Protein AF-A0A955KZ21-F1 (afdb_monomer)

Radius of gyration: 20.93 Å; Cα contacts (8 Å, |Δi|>4): 51; chains: 1; bounding box: 59×18×51 Å

pLDDT: mean 78.6, std 9.8, range [55.91, 92.88]

Structure (mmCIF, N/CA/C/O backbone):
data_AF-A0A955KZ21-F1
#
_entry.id   AF-A0A955KZ21-F1
#
loop_
_atom_site.group_PDB
_atom_site.id
_atom_site.type_symbol
_atom_site.label_atom_id
_atom_site.label_alt_id
_atom_site.label_comp_id
_atom_site.label_asym_id
_atom_site.label_entity_id
_atom_site.label_seq_id
_atom_site.pdbx_PDB_ins_code
_atom_site.Cartn_x
_atom_site.Cartn_y
_atom_site.Cartn_z
_atom_site.occupancy
_atom_site.B_iso_or_equiv
_atom_site.auth_seq_id
_atom_site.auth_comp_id
_atom_site.auth_asym_id
_atom_site.auth_atom_id
_atom_site.pdbx_PDB_model_num
ATOM 1 N N . MET A 1 1 ? -6.365 -4.959 3.040 1.00 74.38 1 MET A N 1
ATOM 2 C CA . MET A 1 1 ? -6.765 -5.847 4.158 1.00 74.38 1 MET A CA 1
ATOM 3 C C . MET A 1 1 ? -7.833 -5.124 4.952 1.00 74.38 1 MET A C 1
ATOM 5 O O . MET A 1 1 ? -7.635 -3.952 5.240 1.00 74.38 1 MET A O 1
ATOM 9 N N . VAL A 1 2 ? -8.957 -5.774 5.255 1.00 79.56 2 VAL A N 1
ATOM 10 C CA . VAL A 1 2 ? -10.067 -5.148 5.991 1.00 79.56 2 VAL A CA 1
ATOM 11 C C . VAL A 1 2 ? -10.212 -5.827 7.345 1.00 79.56 2 VAL A C 1
ATOM 13 O O . VAL A 1 2 ? -10.368 -7.042 7.414 1.00 79.56 2 VAL A O 1
ATOM 16 N N . ILE A 1 3 ? -10.165 -5.038 8.414 1.00 78.12 3 ILE A N 1
ATOM 17 C CA . ILE A 1 3 ? -10.396 -5.487 9.787 1.00 78.12 3 ILE A CA 1
ATOM 18 C C . ILE A 1 3 ? -11.798 -5.027 10.172 1.00 78.12 3 ILE A C 1
ATOM 20 O O . ILE A 1 3 ? -12.073 -3.830 10.248 1.00 78.12 3 ILE A O 1
ATOM 24 N N . ASN A 1 4 ? -12.704 -5.983 10.355 1.00 78.38 4 ASN A N 1
ATOM 25 C CA . ASN A 1 4 ? -14.102 -5.723 10.696 1.00 78.38 4 ASN A CA 1
ATOM 26 C C . ASN A 1 4 ? -14.323 -5.802 12.219 1.00 78.38 4 ASN A C 1
ATOM 28 O O . ASN A 1 4 ? -13.518 -6.392 12.938 1.00 78.38 4 ASN A O 1
ATOM 32 N N . LYS A 1 5 ? -15.456 -5.275 12.695 1.00 76.06 5 LYS A N 1
ATOM 33 C CA . LYS A 1 5 ? -15.890 -5.262 14.105 1.00 76.06 5 LYS A CA 1
ATOM 34 C C . LYS A 1 5 ? -14.978 -4.449 15.030 1.00 76.06 5 LYS A C 1
ATOM 36 O O . LYS A 1 5 ? -14.773 -4.802 16.194 1.00 76.06 5 LYS A O 1
ATOM 41 N N . TRP A 1 6 ? -14.405 -3.365 14.508 1.00 76.75 6 TRP A N 1
ATOM 42 C CA . TRP A 1 6 ? -13.511 -2.499 15.281 1.00 76.75 6 TRP A CA 1
ATOM 43 C C . TRP A 1 6 ? -14.224 -1.774 16.440 1.00 76.75 6 TRP A C 1
ATOM 45 O O . TRP A 1 6 ? -13.597 -1.415 17.433 1.00 76.75 6 TRP A O 1
ATOM 55 N N . ASP A 1 7 ? -15.551 -1.643 16.372 1.00 75.19 7 ASP A N 1
ATOM 56 C CA . ASP A 1 7 ? -16.429 -1.159 17.445 1.00 75.19 7 ASP A CA 1
ATOM 57 C C . ASP A 1 7 ? -16.254 -1.952 18.746 1.00 75.19 7 ASP A C 1
ATOM 59 O O . ASP A 1 7 ? -16.119 -1.364 19.818 1.00 75.19 7 ASP A O 1
ATOM 63 N N . LYS A 1 8 ? -16.163 -3.285 18.660 1.00 77.81 8 LYS A N 1
ATOM 64 C CA . LYS A 1 8 ? -16.022 -4.153 19.840 1.00 77.81 8 LYS A CA 1
ATOM 65 C C . LYS A 1 8 ? -14.684 -3.982 20.548 1.00 77.81 8 LYS A C 1
ATOM 67 O O . LYS A 1 8 ? -14.585 -4.220 21.749 1.00 77.81 8 LYS A O 1
ATOM 72 N N . VAL A 1 9 ? -13.652 -3.599 19.801 1.00 75.69 9 VAL A N 1
ATOM 73 C CA . VAL A 1 9 ? -12.317 -3.333 20.344 1.00 75.69 9 VAL A CA 1
ATOM 74 C C . VAL A 1 9 ? -12.315 -1.994 21.079 1.00 75.69 9 VAL A C 1
ATOM 76 O O . VAL A 1 9 ? -11.800 -1.907 22.189 1.00 75.69 9 VAL A O 1
ATOM 79 N N . LEU A 1 10 ? -12.961 -0.980 20.500 1.00 72.62 10 LEU A N 1
ATOM 80 C CA . LEU A 1 10 ? -13.052 0.367 21.069 1.00 72.62 10 LEU A CA 1
ATOM 81 C C . LEU A 1 10 ? -14.012 0.471 22.266 1.00 72.62 10 LEU A C 1
ATOM 83 O O . LEU A 1 10 ? -13.896 1.411 23.045 1.00 72.62 10 LEU A O 1
ATOM 87 N N . ALA A 1 11 ? -14.948 -0.470 22.417 1.00 73.50 11 ALA A N 1
ATOM 88 C CA . ALA A 1 11 ? -15.915 -0.501 23.516 1.00 73.50 11 ALA A CA 1
ATOM 89 C C . ALA A 1 11 ? -15.341 -1.022 24.852 1.00 73.50 11 ALA A C 1
ATOM 91 O O . ALA A 1 11 ? -16.051 -1.034 25.857 1.00 73.50 11 ALA A O 1
ATOM 92 N N . ARG A 1 12 ? -14.079 -1.477 24.894 1.00 73.75 12 ARG A N 1
ATOM 93 C CA . ARG A 1 12 ? -13.462 -1.968 26.136 1.00 73.75 12 ARG A CA 1
ATOM 94 C C . ARG A 1 12 ? -13.161 -0.809 27.105 1.00 73.75 12 ARG A C 1
ATOM 96 O O . ARG A 1 12 ? -12.587 0.195 26.683 1.00 73.75 12 ARG A O 1
ATOM 103 N N . PRO A 1 13 ? -13.480 -0.937 28.407 1.00 65.81 13 PRO A N 1
ATOM 104 C CA . PRO A 1 13 ? -13.139 0.085 29.397 1.00 65.81 13 PRO A CA 1
ATOM 105 C C . PRO A 1 13 ? -11.612 0.273 29.493 1.00 65.81 13 PRO A C 1
ATOM 107 O O . PRO A 1 13 ? -10.856 -0.676 29.286 1.00 65.81 13 PRO A O 1
ATOM 110 N N . ASN A 1 14 ? -11.160 1.502 29.777 1.00 69.69 14 ASN A N 1
ATOM 111 C CA . ASN A 1 14 ? -9.742 1.916 29.830 1.00 69.69 14 ASN A CA 1
ATOM 112 C C . ASN A 1 14 ? -8.945 1.752 28.517 1.00 69.69 14 ASN A C 1
ATOM 114 O O . ASN A 1 14 ? -7.720 1.637 28.537 1.00 69.69 14 ASN A O 1
ATOM 118 N N . THR A 1 15 ? -9.623 1.752 27.367 1.00 70.06 15 THR A N 1
ATOM 119 C CA . THR A 1 15 ? -8.989 1.651 26.044 1.00 70.06 15 THR A CA 1
ATOM 120 C C . THR A 1 15 ? -8.709 3.028 25.459 1.00 70.06 15 THR A C 1
ATOM 122 O O . THR A 1 15 ? -9.619 3.750 25.055 1.00 70.06 15 THR A O 1
ATOM 125 N N . ASP A 1 16 ? -7.426 3.367 25.377 1.00 79.81 16 ASP A N 1
ATOM 126 C CA . ASP A 1 16 ? -6.943 4.549 24.670 1.00 79.81 16 ASP A CA 1
ATOM 127 C C . ASP A 1 16 ? -6.912 4.237 23.161 1.00 79.81 16 ASP A C 1
ATOM 129 O O . ASP A 1 16 ? -6.145 3.379 22.706 1.00 79.81 16 ASP A O 1
ATOM 133 N N . LYS A 1 17 ? -7.822 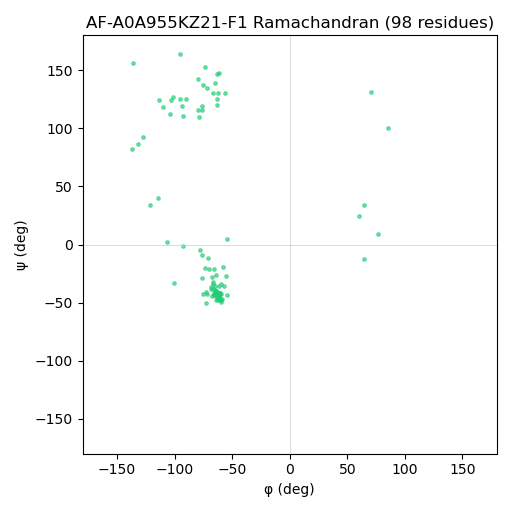4.854 22.395 1.00 74.38 17 LYS A N 1
ATOM 134 C CA . LYS A 1 17 ? -8.160 4.435 21.020 1.00 74.38 17 LYS A CA 1
ATOM 135 C C . LYS A 1 17 ? -6.953 4.470 20.085 1.00 74.38 17 LYS A C 1
ATOM 137 O O . LYS A 1 17 ? -6.746 3.530 19.317 1.00 74.38 17 LYS A O 1
ATOM 142 N N . ASP A 1 18 ? -6.149 5.521 20.197 1.00 75.75 18 ASP A N 1
ATOM 143 C CA . ASP A 1 18 ? -4.997 5.743 19.326 1.00 75.75 18 ASP A CA 1
ATOM 144 C C . ASP A 1 18 ? -3.867 4.757 19.644 1.00 75.75 18 ASP A C 1
ATOM 146 O O . ASP A 1 18 ? -3.313 4.127 18.740 1.00 75.75 18 ASP A O 1
ATOM 150 N N . LYS A 1 19 ? -3.596 4.512 20.935 1.00 83.25 19 LYS A N 1
ATOM 151 C CA . LYS A 1 19 ? -2.579 3.534 21.359 1.00 83.25 19 LYS A CA 1
ATOM 152 C C . LYS A 1 19 ? -2.937 2.115 20.947 1.00 83.25 19 LYS A C 1
ATOM 154 O O . LYS A 1 19 ? -2.067 1.377 20.491 1.00 83.25 19 LYS A O 1
ATOM 159 N N . ILE A 1 20 ? -4.199 1.715 21.104 1.00 83.62 20 ILE A N 1
ATOM 160 C CA . ILE A 1 20 ? -4.628 0.361 20.737 1.00 83.62 20 ILE A CA 1
ATOM 161 C C . ILE A 1 20 ? -4.579 0.157 19.226 1.00 83.62 20 ILE A C 1
ATOM 163 O O . ILE A 1 20 ? -4.169 -0.913 18.779 1.00 83.62 20 ILE A O 1
ATOM 167 N N . MET A 1 21 ? -4.909 1.179 18.434 1.00 81.06 21 MET A N 1
ATOM 168 C CA . MET A 1 21 ? -4.751 1.119 16.983 1.00 81.06 21 MET A CA 1
ATOM 169 C C . MET A 1 21 ? -3.280 0.947 16.584 1.00 81.06 21 MET A C 1
ATOM 171 O O . MET A 1 21 ? -2.965 0.044 15.810 1.00 81.06 21 MET A O 1
ATOM 175 N N . GLU A 1 22 ? -2.369 1.743 17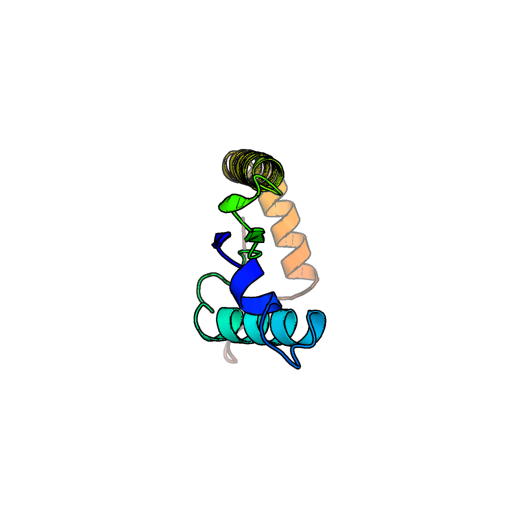.147 1.00 83.81 22 GLU A N 1
ATOM 176 C CA . GLU A 1 22 ? -0.936 1.649 16.845 1.00 83.81 22 GLU A CA 1
ATOM 177 C C . GLU A 1 22 ? -0.340 0.288 17.245 1.00 83.81 22 GLU A C 1
ATOM 179 O O . GLU A 1 22 ? 0.399 -0.329 16.475 1.00 83.81 22 GLU A O 1
ATOM 184 N N . GLN A 1 23 ? -0.698 -0.224 18.425 1.00 86.06 23 GLN A N 1
ATOM 185 C CA . GLN A 1 23 ? -0.266 -1.545 18.885 1.00 86.06 23 GLN A CA 1
ATOM 186 C C . GLN A 1 23 ? -0.750 -2.659 17.954 1.00 86.06 23 GLN A C 1
ATOM 188 O O . GLN A 1 23 ? 0.016 -3.569 17.633 1.00 86.06 23 GLN A O 1
ATOM 193 N N . TYR A 1 24 ? -1.997 -2.575 17.483 1.00 84.69 24 TYR A N 1
ATOM 194 C CA . TYR A 1 24 ? -2.556 -3.562 16.563 1.00 84.69 24 TYR A CA 1
ATOM 195 C C . TYR A 1 24 ? -1.888 -3.505 15.187 1.00 84.69 24 TYR A C 1
ATOM 197 O O . TYR A 1 24 ? -1.612 -4.546 14.596 1.00 84.69 24 TYR A O 1
ATOM 205 N N . LEU A 1 25 ? -1.570 -2.304 14.693 1.00 83.12 25 LEU A N 1
ATOM 206 C CA . LEU A 1 25 ? -0.801 -2.125 13.460 1.00 83.12 25 LEU A CA 1
ATOM 207 C C . LEU A 1 25 ? 0.592 -2.749 13.574 1.00 83.12 25 LEU A C 1
ATOM 209 O O . LEU A 1 25 ? 0.985 -3.508 12.691 1.00 83.12 25 LEU A O 1
ATOM 213 N N . LYS A 1 26 ? 1.308 -2.495 14.675 1.00 85.31 26 LYS A N 1
ATOM 214 C CA . LYS A 1 26 ? 2.628 -3.091 14.937 1.00 85.31 26 LYS A CA 1
ATOM 215 C C . LYS A 1 26 ? 2.561 -4.614 15.035 1.00 85.31 26 LYS A C 1
ATOM 217 O O . LYS A 1 26 ? 3.405 -5.304 14.468 1.00 85.31 26 LYS A O 1
ATOM 222 N N . TYR A 1 27 ? 1.546 -5.141 15.716 1.00 86.62 27 TYR A N 1
ATOM 223 C CA . TYR A 1 27 ? 1.302 -6.579 15.793 1.00 86.62 27 TYR A CA 1
ATOM 224 C C . TYR A 1 27 ? 1.085 -7.183 14.400 1.00 86.62 27 TYR A C 1
ATOM 226 O O . TYR A 1 27 ? 1.761 -8.139 14.033 1.00 86.62 27 TYR A O 1
ATOM 234 N N . LEU A 1 28 ? 0.217 -6.578 13.585 1.00 84.56 28 LEU A N 1
ATOM 235 C CA . LEU A 1 28 ? -0.046 -7.045 12.225 1.00 84.56 28 LEU A CA 1
ATOM 236 C C . LEU A 1 28 ? 1.182 -6.940 11.322 1.00 84.56 28 LEU A C 1
ATOM 238 O O . LEU A 1 28 ? 1.432 -7.861 10.558 1.00 84.56 28 LEU A O 1
ATOM 242 N N . GLN A 1 29 ? 1.971 -5.870 11.419 1.00 82.69 29 GLN A N 1
ATOM 243 C CA . GLN A 1 29 ? 3.220 -5.741 10.661 1.00 82.69 29 GLN A CA 1
ATOM 244 C C . GLN A 1 29 ? 4.226 -6.839 11.018 1.00 82.69 29 GLN A C 1
ATOM 246 O O . GLN A 1 29 ? 4.941 -7.319 10.142 1.00 82.69 29 GLN A O 1
ATOM 251 N N . ARG A 1 30 ? 4.267 -7.255 12.289 1.00 85.44 30 ARG A N 1
ATOM 252 C CA . ARG A 1 30 ? 5.150 -8.330 12.745 1.00 85.44 30 ARG A CA 1
ATOM 253 C C . ARG A 1 30 ? 4.682 -9.699 12.260 1.00 85.44 30 ARG A C 1
ATOM 255 O O . ARG A 1 30 ? 5.478 -10.448 11.708 1.00 85.44 30 ARG A O 1
ATOM 262 N N . GLU A 1 31 ? 3.408 -10.025 12.463 1.00 86.00 31 GLU A N 1
ATOM 263 C CA . GLU A 1 31 ? 2.866 -11.348 12.120 1.00 86.00 31 GLU A CA 1
ATOM 264 C C . GLU A 1 31 ? 2.637 -11.51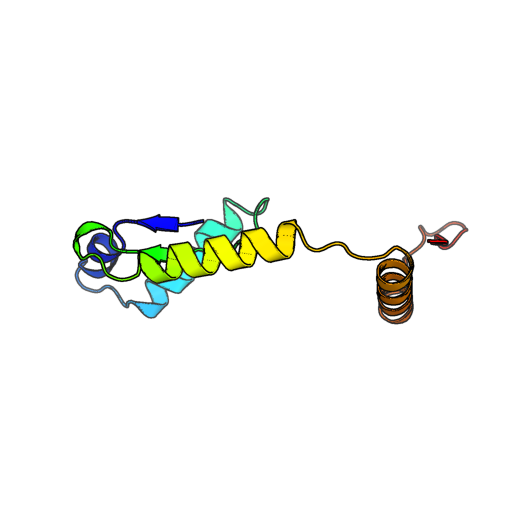6 10.606 1.00 86.00 31 GLU A C 1
ATOM 266 O O . GLU A 1 31 ? 2.728 -12.620 10.075 1.00 86.00 31 GLU A O 1
ATOM 271 N N . LEU A 1 32 ? 2.366 -10.421 9.887 1.00 84.44 32 LEU A N 1
ATOM 272 C CA . LEU A 1 32 ? 2.085 -10.397 8.446 1.00 84.44 32 LEU A CA 1
ATOM 273 C C . LEU A 1 32 ? 3.169 -9.645 7.665 1.00 84.44 32 LEU A C 1
ATOM 275 O O . LEU A 1 32 ? 2.873 -8.922 6.710 1.00 84.44 32 LEU A O 1
ATOM 279 N N . ALA A 1 33 ? 4.436 -9.834 8.038 1.00 79.81 33 ALA A N 1
ATOM 280 C CA . ALA A 1 33 ? 5.576 -9.165 7.403 1.00 79.81 33 ALA A CA 1
ATOM 281 C C . ALA A 1 33 ? 5.641 -9.377 5.874 1.00 79.81 33 ALA A C 1
ATOM 283 O O . ALA A 1 33 ? 6.117 -8.516 5.138 1.00 79.81 33 ALA A O 1
ATOM 284 N N . PHE A 1 34 ? 5.097 -10.490 5.372 1.00 82.94 34 PHE A N 1
ATOM 285 C CA . PHE A 1 34 ? 5.028 -10.811 3.943 1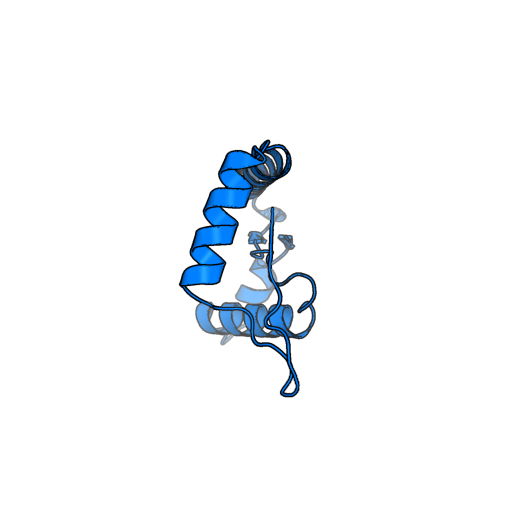.00 82.94 34 PHE A CA 1
ATOM 286 C C . PHE A 1 34 ? 4.036 -9.943 3.141 1.00 82.94 34 PHE A C 1
ATOM 288 O O . PHE A 1 34 ? 4.063 -9.967 1.912 1.00 82.94 34 PHE A O 1
ATOM 295 N N . ILE A 1 35 ? 3.172 -9.162 3.804 1.00 80.06 35 ILE A N 1
ATOM 296 C CA . ILE A 1 35 ? 2.203 -8.255 3.164 1.00 80.06 35 ILE A CA 1
ATOM 297 C C . ILE A 1 35 ? 2.401 -6.797 3.614 1.00 80.06 35 ILE A C 1
ATOM 299 O O . ILE A 1 35 ? 1.446 -6.026 3.716 1.00 80.06 35 ILE A O 1
ATOM 303 N N . ALA A 1 36 ? 3.645 -6.385 3.866 1.00 75.81 36 ALA A N 1
ATOM 304 C CA . ALA A 1 36 ? 3.967 -5.049 4.381 1.00 75.81 36 ALA A CA 1
ATOM 305 C C . ALA A 1 36 ? 3.479 -3.875 3.500 1.00 75.81 36 ALA A C 1
ATOM 307 O O . ALA A 1 36 ? 3.333 -2.759 3.989 1.00 75.81 36 ALA A O 1
ATOM 308 N N . TYR A 1 37 ? 3.186 -4.117 2.219 1.00 76.94 37 TYR A N 1
ATOM 309 C CA . TYR A 1 37 ? 2.652 -3.113 1.291 1.00 76.94 37 TYR A CA 1
ATOM 310 C C . TYR A 1 37 ? 1.156 -2.809 1.493 1.00 76.94 37 TYR A C 1
ATOM 312 O O . TYR A 1 37 ? 0.621 -1.892 0.870 1.00 76.94 37 TYR A O 1
ATOM 320 N N . VAL A 1 38 ? 0.444 -3.580 2.322 1.00 77.31 38 VAL A N 1
ATOM 321 C CA . VAL A 1 38 ? -0.998 -3.407 2.517 1.00 77.31 38 VAL A CA 1
ATOM 322 C C . VAL A 1 38 ? -1.279 -2.502 3.706 1.00 77.31 38 VAL A C 1
ATOM 324 O O . VAL A 1 38 ? -1.001 -2.849 4.849 1.00 77.31 38 VAL A O 1
ATOM 327 N N . SER A 1 39 ? -1.952 -1.382 3.440 1.00 72.88 39 SER A N 1
ATOM 328 C CA . SER A 1 39 ? -2.553 -0.559 4.489 1.00 72.88 39 SER A CA 1
ATOM 329 C C . SER A 1 39 ? -3.850 -1.217 5.001 1.00 72.88 39 SER A C 1
ATOM 331 O O . SER A 1 39 ? -4.762 -1.481 4.203 1.00 72.88 39 SER A O 1
ATOM 333 N N . PRO A 1 40 ? -3.951 -1.571 6.296 1.00 73.62 40 PRO A N 1
ATOM 334 C CA . PRO A 1 40 ? -5.160 -2.155 6.867 1.00 73.62 40 PRO A CA 1
ATOM 335 C C . PRO A 1 40 ? -6.258 -1.109 7.078 1.00 73.62 40 PRO A C 1
ATOM 337 O O . PRO A 1 40 ? -6.020 -0.015 7.584 1.00 73.62 40 PRO A O 1
ATOM 340 N N . VAL A 1 41 ? -7.491 -1.480 6.740 1.00 76.19 41 VAL A N 1
ATOM 341 C CA . VAL A 1 41 ? -8.672 -0.616 6.850 1.00 76.19 41 VAL A CA 1
ATOM 342 C C . VAL A 1 41 ? -9.571 -1.140 7.965 1.00 76.19 41 VAL A C 1
ATOM 344 O O . VAL A 1 41 ? -10.070 -2.262 7.884 1.00 76.19 41 VAL A O 1
ATOM 347 N N . PHE A 1 42 ? -9.790 -0.333 9.004 1.00 73.25 42 PHE A N 1
ATOM 348 C CA . PHE A 1 42 ? -10.658 -0.681 10.134 1.00 73.25 42 PHE A CA 1
ATOM 349 C C . PHE A 1 42 ? -12.106 -0.246 9.882 1.00 73.25 42 PHE A C 1
ATOM 351 O O . PHE A 1 42 ? -12.382 0.931 9.612 1.00 73.25 42 PHE A O 1
ATOM 358 N N . THR A 1 43 ? -13.038 -1.193 9.991 1.00 69.56 43 THR A N 1
ATOM 359 C CA . THR A 1 43 ? -14.442 -1.038 9.585 1.00 69.56 43 THR A CA 1
ATOM 360 C C . THR A 1 43 ? -15.408 -1.615 10.622 1.00 69.56 43 THR A C 1
ATOM 362 O O . THR A 1 43 ? -15.048 -2.477 11.429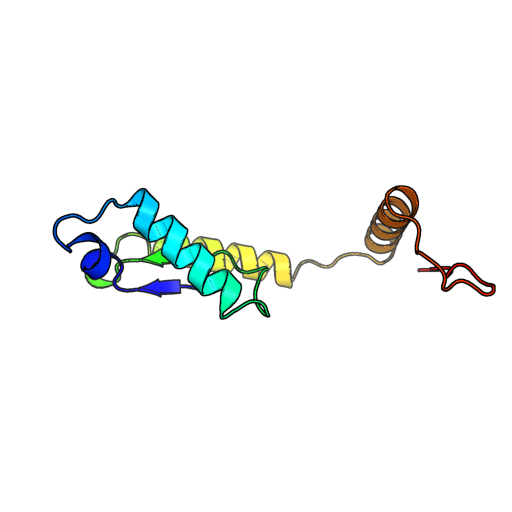 1.00 69.56 43 THR A O 1
ATOM 365 N N . VAL A 1 44 ? -16.645 -1.111 10.609 1.00 68.00 44 VAL A N 1
ATOM 366 C CA . VAL A 1 44 ? -17.758 -1.579 11.446 1.00 68.00 44 VAL A CA 1
ATOM 367 C C . VAL A 1 44 ? -18.930 -1.870 10.515 1.00 68.00 44 VAL A C 1
ATOM 369 O O . VAL A 1 44 ? -19.690 -0.974 10.156 1.00 68.00 44 VAL A O 1
ATOM 372 N N . ALA A 1 45 ? -19.047 -3.122 10.068 1.00 62.66 45 ALA A N 1
ATOM 373 C CA . ALA A 1 45 ? -20.035 -3.504 9.057 1.00 62.66 45 ALA A CA 1
ATOM 374 C C . ALA A 1 45 ? -21.497 -3.333 9.516 1.00 62.66 45 ALA A C 1
ATOM 376 O O . ALA A 1 45 ? -22.372 -3.133 8.681 1.00 62.66 45 ALA A O 1
ATOM 377 N N . THR A 1 46 ? -21.768 -3.388 10.823 1.00 62.44 46 THR A N 1
ATOM 378 C CA . THR A 1 46 ? -23.124 -3.284 11.391 1.00 62.44 46 THR A CA 1
ATOM 379 C C . THR A 1 46 ? -23.735 -1.890 11.277 1.00 62.44 46 THR A C 1
ATOM 381 O O . THR A 1 46 ? -24.952 -1.771 11.321 1.00 62.44 46 THR A O 1
ATOM 384 N N . ASP A 1 47 ? -22.910 -0.854 11.109 1.00 59.22 47 ASP A N 1
ATOM 385 C CA . ASP A 1 47 ? -23.337 0.551 11.130 1.00 59.22 47 ASP A CA 1
ATOM 386 C C . ASP A 1 47 ? -23.344 1.185 9.723 1.00 59.22 47 ASP A C 1
ATOM 388 O O . ASP A 1 47 ? -23.553 2.387 9.583 1.00 59.22 47 ASP A O 1
ATOM 392 N N . GLY A 1 48 ? -23.012 0.416 8.671 1.00 57.06 48 GLY A N 1
ATOM 393 C CA . GLY A 1 48 ? -22.879 0.888 7.279 1.00 57.06 48 GLY A CA 1
ATOM 394 C C . GLY A 1 48 ? -21.743 1.899 7.032 1.00 57.06 48 GLY A C 1
ATOM 395 O O . GLY A 1 48 ? -21.362 2.169 5.891 1.00 57.06 48 GLY A O 1
ATOM 396 N N . LYS A 1 49 ? -21.153 2.450 8.096 1.00 55.91 49 LYS A N 1
ATOM 397 C CA . LYS A 1 49 ? -20.064 3.424 8.046 1.00 55.91 49 LYS A CA 1
ATOM 398 C C . LYS A 1 49 ? -18.798 2.781 7.472 1.00 55.91 49 LYS A C 1
ATOM 400 O O . LYS A 1 49 ? -18.330 1.752 7.956 1.00 55.91 49 LYS A O 1
ATOM 405 N N . ARG A 1 50 ? -18.197 3.460 6.485 1.00 60.81 50 ARG A N 1
ATOM 406 C CA . ARG A 1 50 ? -16.935 3.120 5.785 1.00 60.81 50 ARG A CA 1
ATOM 407 C C . ARG A 1 50 ? -16.995 1.999 4.740 1.00 60.81 50 ARG A C 1
ATOM 409 O O . ARG A 1 50 ? -15.943 1.639 4.228 1.00 60.81 50 ARG A O 1
ATOM 416 N N . ILE A 1 51 ? -18.171 1.494 4.364 1.00 67.50 51 ILE A N 1
ATOM 417 C CA . ILE A 1 51 ? -18.280 0.534 3.247 1.00 67.50 51 ILE A CA 1
ATOM 418 C C . ILE A 1 51 ? -17.889 1.197 1.916 1.00 67.50 51 ILE A C 1
ATOM 420 O O . ILE A 1 51 ? -17.116 0.621 1.156 1.00 67.50 51 ILE A O 1
ATOM 424 N N . ASN A 1 52 ? -18.327 2.437 1.680 1.00 72.44 52 ASN A N 1
ATOM 425 C CA . ASN A 1 52 ? -17.968 3.186 0.468 1.00 72.44 52 ASN A CA 1
ATOM 426 C C . ASN A 1 52 ? -16.449 3.391 0.349 1.00 72.44 52 ASN A C 1
ATOM 428 O O . ASN A 1 52 ? -15.882 3.109 -0.697 1.00 72.44 52 ASN A O 1
ATOM 432 N N . ASN A 1 53 ? -15.765 3.720 1.452 1.00 73.44 53 ASN A N 1
ATOM 433 C CA . ASN A 1 53 ? -14.305 3.867 1.455 1.00 73.44 53 ASN A CA 1
ATOM 434 C C . ASN A 1 53 ? -13.579 2.572 1.049 1.00 73.44 53 ASN A C 1
ATOM 436 O O . ASN A 1 53 ? -12.527 2.637 0.421 1.00 73.44 53 ASN A O 1
ATOM 440 N N . ILE A 1 54 ? -14.119 1.396 1.400 1.00 7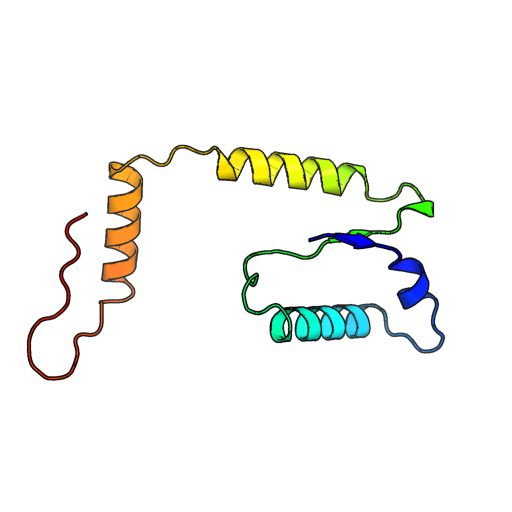7.81 54 ILE A N 1
ATOM 441 C CA . ILE A 1 54 ? -13.547 0.113 0.965 1.00 77.81 54 ILE A CA 1
ATOM 442 C C . ILE A 1 54 ? -13.670 -0.024 -0.552 1.00 77.81 54 ILE A C 1
ATOM 444 O O . ILE A 1 54 ? -12.718 -0.467 -1.190 1.00 77.81 54 ILE A O 1
ATOM 448 N N . LEU A 1 55 ? -14.822 0.343 -1.121 1.00 81.06 55 LEU A N 1
ATOM 449 C CA . LEU A 1 55 ? -15.061 0.275 -2.562 1.00 81.06 55 LEU A CA 1
ATOM 450 C C . LEU A 1 55 ? -14.164 1.258 -3.322 1.00 81.06 55 LEU A C 1
ATOM 452 O O . LEU A 1 55 ? -13.532 0.855 -4.295 1.00 81.06 55 LEU A O 1
ATOM 456 N N . ASP A 1 56 ? -14.017 2.489 -2.833 1.00 82.88 56 ASP A N 1
ATOM 457 C CA . ASP A 1 56 ? -13.122 3.489 -3.427 1.00 82.88 56 ASP A CA 1
ATOM 458 C C . ASP A 1 56 ? -11.660 3.020 -3.399 1.00 82.88 56 ASP A C 1
ATOM 460 O O . ASP A 1 56 ? -10.938 3.102 -4.396 1.00 82.88 56 ASP A O 1
ATOM 464 N N . GLN A 1 57 ? -11.216 2.457 -2.270 1.00 81.38 57 GLN A N 1
ATOM 465 C CA . GLN A 1 57 ? -9.873 1.890 -2.156 1.00 81.38 57 GLN A CA 1
ATOM 466 C C . GLN A 1 57 ? -9.692 0.653 -3.036 1.00 81.38 57 GLN A C 1
ATOM 468 O O . GLN A 1 57 ? -8.634 0.488 -3.639 1.00 81.38 57 GLN A O 1
ATOM 473 N N . ALA A 1 58 ? -10.705 -0.207 -3.144 1.00 83.75 58 ALA A N 1
ATOM 474 C CA . ALA A 1 58 ? -10.666 -1.364 -4.029 1.00 83.75 58 ALA A CA 1
ATOM 475 C C . ALA A 1 58 ? -10.548 -0.936 -5.498 1.00 83.75 58 ALA A C 1
ATOM 477 O O . ALA A 1 58 ? -9.742 -1.512 -6.227 1.00 83.75 58 ALA A O 1
ATOM 478 N N . LEU A 1 59 ? -11.281 0.102 -5.911 1.00 87.19 59 LEU A N 1
ATOM 479 C CA . LEU A 1 59 ? -11.206 0.665 -7.258 1.00 87.19 59 LEU A CA 1
ATOM 480 C C . LEU A 1 59 ? -9.829 1.289 -7.532 1.00 87.19 59 LEU A C 1
ATOM 482 O O . LEU A 1 59 ? -9.239 1.047 -8.581 1.00 87.19 59 LEU A O 1
ATOM 486 N N . SER A 1 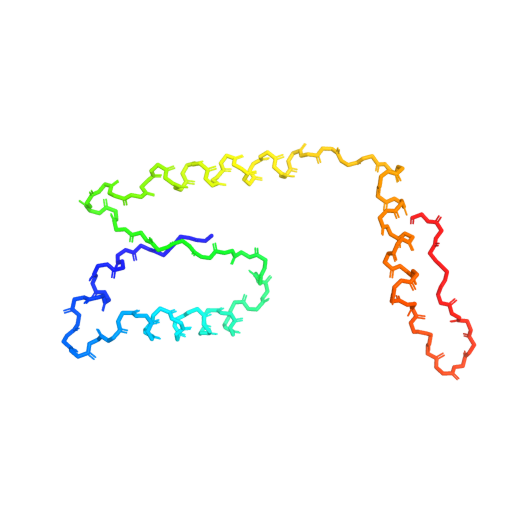60 ? -9.279 2.034 -6.570 1.00 86.62 60 SER A N 1
ATOM 487 C CA . SER A 1 60 ? -7.924 2.595 -6.658 1.00 86.62 60 SER A CA 1
ATOM 488 C C . SER A 1 60 ? -6.861 1.499 -6.818 1.00 86.62 60 SER A C 1
ATOM 490 O O . SER A 1 60 ? -6.046 1.554 -7.739 1.00 86.62 60 SER A O 1
ATOM 492 N N . ILE A 1 61 ? -6.926 0.441 -5.999 1.00 86.31 61 ILE A N 1
ATOM 493 C CA . ILE A 1 61 ? -6.030 -0.722 -6.104 1.00 86.31 61 ILE A CA 1
ATOM 494 C C . ILE A 1 61 ? -6.200 -1.425 -7.454 1.00 86.31 61 ILE A C 1
ATOM 496 O O . ILE A 1 61 ? -5.212 -1.846 -8.053 1.00 86.31 61 ILE A O 1
ATOM 500 N N . TYR A 1 62 ? -7.437 -1.575 -7.933 1.00 88.81 62 TYR A N 1
ATOM 501 C CA . TYR A 1 62 ? -7.718 -2.178 -9.232 1.00 88.81 62 TYR A CA 1
ATOM 502 C C . TYR A 1 62 ? -7.058 -1.383 -10.362 1.00 88.81 62 TYR A C 1
ATOM 504 O O . TYR A 1 62 ? -6.372 -1.975 -11.196 1.00 88.81 62 TYR A O 1
ATOM 512 N N . ASN A 1 63 ? -7.209 -0.058 -10.350 1.00 91.62 63 ASN A N 1
ATOM 513 C CA . ASN A 1 63 ? -6.622 0.828 -11.349 1.00 91.62 63 ASN A CA 1
ATOM 514 C C . ASN A 1 63 ? -5.091 0.781 -11.320 1.00 91.62 63 ASN A C 1
ATOM 516 O O . ASN A 1 63 ? -4.477 0.613 -12.370 1.00 91.62 63 ASN A O 1
ATOM 520 N N . GLU A 1 64 ? -4.468 0.847 -10.139 1.00 88.88 64 GLU A N 1
ATOM 521 C CA . GLU A 1 64 ? -3.006 0.752 -10.029 1.00 88.88 64 GLU A CA 1
ATOM 522 C C . GLU A 1 64 ? -2.473 -0.623 -10.453 1.00 88.88 64 GLU A C 1
ATOM 524 O O . GLU A 1 64 ? -1.439 -0.709 -11.109 1.00 88.88 64 GLU A O 1
ATOM 529 N N . ARG A 1 65 ? -3.199 -1.714 -10.180 1.00 87.62 65 ARG A N 1
ATOM 530 C CA . ARG A 1 65 ? -2.813 -3.055 -10.659 1.00 87.62 65 ARG A CA 1
ATOM 531 C C . ARG A 1 65 ? -2.888 -3.207 -12.176 1.00 87.62 65 ARG A C 1
ATOM 533 O O . ARG A 1 65 ? -2.119 -3.984 -12.733 1.00 87.62 65 ARG A O 1
ATOM 540 N N . HIS A 1 66 ? -3.815 -2.510 -12.830 1.00 92.62 66 HIS A N 1
ATOM 541 C CA . HIS A 1 66 ? -3.986 -2.555 -14.287 1.00 92.62 66 HIS A CA 1
ATOM 542 C C . HIS A 1 66 ? -3.209 -1.459 -15.017 1.00 92.62 66 HIS A C 1
ATOM 544 O O . HIS A 1 66 ? -3.237 -1.394 -16.248 1.00 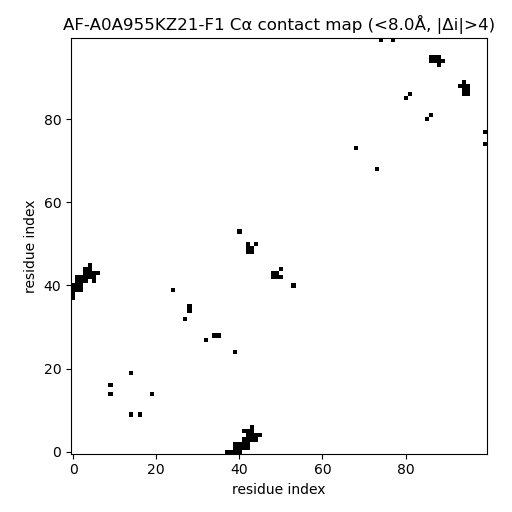92.62 66 HIS A O 1
ATOM 550 N N . LYS A 1 67 ? -2.500 -0.600 -14.284 1.00 92.69 67 LYS A N 1
ATOM 551 C CA . LYS A 1 67 ? -1.673 0.446 -14.864 1.00 92.69 67 LYS A CA 1
ATOM 552 C C . LYS A 1 67 ? -0.550 -0.182 -15.682 1.00 92.69 67 LYS A C 1
ATOM 554 O O . LYS A 1 67 ? 0.290 -0.919 -15.169 1.00 92.69 67 LYS A O 1
ATOM 559 N N . ARG A 1 68 ? -0.520 0.131 -16.977 1.00 92.12 68 ARG A N 1
ATOM 560 C CA . ARG A 1 68 ? 0.588 -0.252 -17.850 1.00 92.12 68 ARG A CA 1
ATOM 561 C C . ARG A 1 68 ? 1.744 0.717 -17.627 1.00 92.12 68 ARG A C 1
ATOM 563 O O . ARG A 1 68 ? 1.617 1.892 -17.949 1.00 92.12 68 ARG A O 1
ATOM 570 N N . VAL A 1 69 ? 2.862 0.209 -17.124 1.00 90.50 69 VAL A N 1
ATOM 571 C CA . VAL A 1 69 ? 4.131 0.945 -17.059 1.00 90.50 69 VAL A CA 1
ATOM 572 C C . VAL A 1 69 ? 4.950 0.572 -18.287 1.00 90.50 69 VAL A C 1
ATOM 574 O O . VAL A 1 69 ? 5.148 -0.613 -18.569 1.00 90.50 69 VAL A O 1
ATOM 577 N N . THR A 1 70 ? 5.376 1.565 -19.066 1.00 92.88 70 THR A N 1
ATOM 578 C CA . THR A 1 70 ? 6.197 1.302 -20.251 1.00 92.88 70 THR A CA 1
ATOM 579 C C . THR A 1 70 ? 7.620 0.924 -19.849 1.00 92.88 70 THR A C 1
ATOM 581 O O . THR A 1 70 ? 8.129 1.356 -18.816 1.00 92.88 70 THR A O 1
ATOM 584 N N . THR A 1 71 ? 8.303 0.145 -20.691 1.00 90.25 71 THR A N 1
ATOM 585 C CA . THR A 1 71 ? 9.708 -0.222 -20.458 1.00 90.25 71 THR A CA 1
ATOM 586 C C . THR A 1 71 ? 10.600 1.017 -20.323 1.00 90.25 71 THR A C 1
ATOM 588 O O . THR A 1 71 ? 11.502 1.029 -19.500 1.00 90.25 71 THR A O 1
ATOM 591 N N . GLY A 1 72 ? 10.318 2.093 -21.068 1.00 91.75 72 GLY A N 1
ATOM 592 C CA . GLY A 1 72 ? 11.062 3.352 -20.953 1.00 91.75 72 GLY A CA 1
ATOM 593 C C . GLY A 1 72 ? 10.902 4.021 -19.586 1.00 91.75 72 GLY A C 1
ATOM 594 O O . GLY A 1 72 ? 11.895 4.390 -18.966 1.00 91.75 72 GLY A O 1
ATOM 595 N N . GLU A 1 73 ? 9.669 4.134 -19.085 1.00 91.62 73 GLU A N 1
ATOM 596 C CA . GLU A 1 73 ? 9.401 4.692 -17.751 1.00 91.62 73 GLU A CA 1
ATOM 597 C C . GLU A 1 73 ? 10.037 3.849 -16.643 1.00 91.62 73 GLU A C 1
ATOM 599 O O . GLU A 1 73 ? 10.655 4.398 -15.730 1.00 91.62 73 GLU A O 1
ATOM 604 N N . PHE A 1 74 ? 9.935 2.521 -16.746 1.00 90.38 74 PHE A N 1
ATOM 605 C CA . PHE A 1 74 ? 10.547 1.602 -15.790 1.00 90.38 74 PHE A CA 1
ATOM 606 C C . PHE A 1 74 ? 12.075 1.734 -15.768 1.00 90.38 74 PHE A C 1
ATOM 608 O O . PHE A 1 74 ? 12.662 1.865 -14.694 1.00 90.38 74 PHE A O 1
ATOM 615 N N . ASN A 1 75 ? 12.716 1.784 -16.938 1.00 91.25 75 ASN A N 1
ATOM 616 C CA . ASN A 1 75 ? 14.168 1.917 -17.040 1.00 91.25 75 ASN A CA 1
ATOM 617 C C . ASN A 1 75 ? 14.655 3.255 -16.472 1.00 91.25 75 ASN A C 1
ATOM 619 O O . ASN A 1 75 ? 15.665 3.292 -15.771 1.00 91.25 75 ASN A O 1
ATOM 623 N N . ASN A 1 76 ? 13.929 4.348 -16.730 1.00 91.50 76 ASN A N 1
ATOM 624 C CA . ASN A 1 76 ? 14.251 5.663 -16.172 1.00 91.50 76 ASN A CA 1
ATOM 625 C C . ASN A 1 76 ? 14.174 5.656 -14.638 1.00 91.50 76 ASN A C 1
ATOM 627 O O . ASN A 1 76 ? 15.077 6.156 -13.969 1.00 91.50 76 ASN A O 1
ATOM 631 N N . PHE A 1 77 ? 13.122 5.051 -14.081 1.00 91.06 77 PHE A N 1
ATOM 632 C CA . PHE A 1 77 ? 12.964 4.884 -12.636 1.00 91.06 77 PHE A CA 1
ATOM 633 C C . PHE A 1 77 ? 14.091 4.036 -12.029 1.00 91.06 77 PHE A C 1
ATOM 635 O O . PHE A 1 77 ? 14.681 4.396 -11.011 1.00 91.06 77 PHE A O 1
ATOM 642 N N . LEU A 1 78 ? 14.445 2.931 -12.684 1.00 88.94 78 LEU A N 1
ATOM 643 C CA . LEU A 1 78 ? 15.505 2.035 -12.241 1.00 88.94 78 LEU A CA 1
ATOM 644 C C . LEU A 1 78 ? 16.884 2.715 -12.264 1.00 88.94 78 LEU A C 1
ATOM 646 O O . LEU A 1 78 ? 17.672 2.541 -11.334 1.00 88.94 78 LEU A O 1
ATOM 650 N N . GLN A 1 79 ? 17.169 3.531 -13.282 1.00 88.38 79 GLN A N 1
ATOM 651 C CA . GLN A 1 79 ? 18.405 4.315 -13.350 1.00 88.38 79 GLN A CA 1
ATOM 652 C C . GLN A 1 79 ? 18.512 5.320 -12.199 1.00 88.38 79 GLN A C 1
ATOM 654 O O . GLN A 1 79 ? 19.580 5.423 -11.600 1.00 88.38 79 GLN A O 1
ATOM 659 N N . GLN A 1 80 ? 17.421 6.010 -11.853 1.00 89.25 80 GLN A N 1
ATOM 660 C CA . GLN A 1 80 ? 17.392 6.923 -10.703 1.00 89.25 80 GLN A CA 1
ATOM 661 C C . GLN A 1 80 ? 17.729 6.190 -9.399 1.00 89.25 80 GLN A C 1
ATOM 663 O O . GLN A 1 80 ? 18.616 6.621 -8.668 1.00 89.25 80 GLN A O 1
ATOM 668 N N . ILE A 1 81 ? 17.119 5.025 -9.158 1.00 88.12 81 ILE A N 1
ATOM 669 C CA . ILE A 1 81 ? 17.399 4.226 -7.954 1.00 88.12 81 ILE A CA 1
ATOM 670 C C . ILE A 1 81 ? 18.864 3.793 -7.889 1.00 88.12 81 ILE A C 1
ATOM 672 O O . ILE A 1 81 ? 19.460 3.822 -6.818 1.00 88.12 81 ILE A O 1
ATOM 676 N N . ILE A 1 82 ? 19.456 3.381 -9.011 1.00 87.38 82 ILE A N 1
ATOM 677 C CA . ILE A 1 82 ? 20.860 2.950 -9.045 1.00 87.38 82 ILE A CA 1
ATOM 678 C C . ILE A 1 82 ? 21.814 4.112 -8.758 1.00 87.38 82 ILE A C 1
ATOM 680 O O . ILE A 1 82 ? 22.872 3.893 -8.164 1.00 87.38 82 ILE A O 1
ATOM 684 N N . LEU A 1 83 ? 21.465 5.329 -9.184 1.00 85.94 83 LEU A N 1
ATOM 685 C CA . LEU A 1 83 ? 22.240 6.529 -8.877 1.00 85.94 83 LEU A CA 1
ATOM 686 C C . LEU A 1 83 ? 22.184 6.855 -7.380 1.00 85.94 83 LEU A C 1
ATOM 688 O O . LEU A 1 83 ? 23.230 7.115 -6.785 1.00 85.94 83 LEU A O 1
ATOM 692 N N . ASP A 1 84 ? 20.997 6.777 -6.777 1.00 89.25 84 ASP A N 1
ATOM 693 C CA . ASP A 1 84 ? 20.787 7.076 -5.355 1.00 89.25 84 ASP A CA 1
ATOM 694 C C . ASP A 1 84 ? 21.366 5.983 -4.439 1.00 89.25 84 ASP A C 1
ATOM 696 O O . ASP A 1 84 ? 21.995 6.261 -3.415 1.00 89.25 84 ASP A O 1
ATOM 700 N N . HIS A 1 85 ? 21.186 4.720 -4.824 1.00 86.06 85 HIS A N 1
ATOM 701 C CA . HIS A 1 85 ? 21.613 3.539 -4.085 1.00 86.06 85 HIS A CA 1
ATOM 702 C C . HIS A 1 85 ? 22.354 2.565 -5.010 1.00 86.06 85 HIS A C 1
ATOM 704 O O . HIS A 1 85 ? 21.760 1.624 -5.548 1.00 86.06 85 HIS A O 1
ATOM 710 N N . PRO A 1 86 ? 23.677 2.746 -5.186 1.00 80.94 86 PRO A N 1
ATOM 711 C CA . PRO A 1 86 ? 24.449 1.906 -6.084 1.00 80.94 86 PRO A CA 1
ATOM 712 C C . PRO A 1 86 ? 24.482 0.454 -5.586 1.00 80.94 86 PRO A C 1
ATOM 714 O O . PRO A 1 86 ? 24.686 0.214 -4.390 1.00 80.94 86 PRO A O 1
ATOM 717 N N . PRO A 1 87 ? 24.350 -0.536 -6.488 1.00 78.12 87 PRO A N 1
ATOM 718 C CA . PRO A 1 87 ? 24.343 -1.938 -6.106 1.00 78.12 87 PRO A CA 1
ATOM 719 C C . PRO A 1 87 ? 25.684 -2.328 -5.480 1.00 78.12 87 PRO A C 1
ATOM 721 O O . PRO A 1 87 ? 26.759 -2.157 -6.070 1.00 78.12 87 PRO A O 1
ATOM 724 N N . THR A 1 88 ? 25.625 -2.876 -4.270 1.00 75.94 88 THR A N 1
ATOM 725 C CA . THR A 1 88 ? 26.795 -3.379 -3.556 1.00 75.94 88 THR A CA 1
ATOM 726 C C . THR A 1 88 ? 27.227 -4.720 -4.146 1.00 75.94 88 THR A C 1
ATOM 728 O O . THR A 1 88 ? 26.510 -5.716 -4.103 1.00 75.94 88 THR A O 1
ATOM 731 N N . GLY A 1 89 ? 28.425 -4.746 -4.732 1.00 66.75 89 GLY A N 1
ATOM 732 C CA . GLY A 1 89 ? 29.069 -5.982 -5.174 1.00 66.75 89 GLY A CA 1
ATOM 733 C C . GLY A 1 89 ? 29.722 -6.707 -4.000 1.00 66.75 89 GLY A C 1
ATOM 734 O O . GLY A 1 89 ? 30.306 -6.072 -3.118 1.00 66.75 89 GLY A O 1
ATOM 735 N N . ASN A 1 90 ? 29.659 -8.039 -3.991 1.00 61.22 90 ASN A N 1
ATOM 736 C CA . ASN A 1 90 ? 30.410 -8.830 -3.022 1.00 61.22 90 ASN A CA 1
ATOM 737 C C . ASN A 1 90 ? 31.921 -8.614 -3.226 1.00 61.22 90 ASN A C 1
ATOM 739 O O . ASN A 1 90 ? 32.392 -8.408 -4.341 1.00 61.22 90 ASN A O 1
ATOM 743 N N . ARG A 1 91 ? 32.672 -8.657 -2.120 1.00 56.16 91 ARG A N 1
ATOM 744 C CA . ARG A 1 91 ? 34.046 -8.150 -1.885 1.00 56.16 91 ARG A CA 1
ATOM 745 C C . ARG A 1 91 ? 35.169 -8.621 -2.847 1.00 56.16 91 ARG A C 1
ATOM 747 O O . ARG A 1 91 ? 36.326 -8.284 -2.6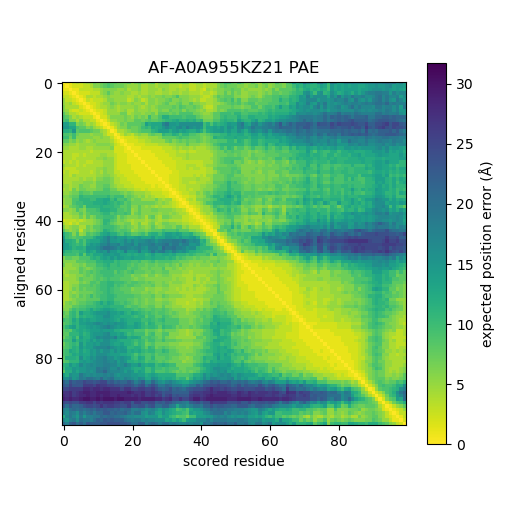19 1.00 56.16 91 ARG A O 1
ATOM 754 N N . LYS A 1 92 ? 34.873 -9.384 -3.904 1.00 58.88 92 LYS A N 1
ATOM 755 C CA . LYS A 1 92 ? 35.822 -9.885 -4.912 1.00 58.88 92 LYS A CA 1
ATOM 756 C C . LYS A 1 92 ? 35.242 -9.758 -6.325 1.00 58.88 92 LYS A C 1
ATOM 758 O O . LYS A 1 92 ? 34.787 -10.733 -6.900 1.00 58.88 92 LYS A O 1
ATOM 763 N N . SER A 1 93 ? 35.358 -8.554 -6.879 1.00 57.69 93 SER A N 1
ATOM 764 C CA . SER A 1 93 ? 35.232 -8.242 -8.308 1.00 57.69 93 SER A CA 1
ATOM 765 C C . SER A 1 93 ? 33.822 -8.335 -8.916 1.00 57.69 93 SER A C 1
ATOM 767 O O . SER A 1 93 ? 33.123 -9.330 -8.802 1.00 57.69 93 SER A O 1
ATOM 769 N N . HIS A 1 94 ? 33.463 -7.276 -9.645 1.00 61.38 94 HIS A N 1
ATOM 770 C CA . HIS A 1 94 ? 32.210 -7.018 -10.370 1.00 61.38 94 HIS A CA 1
ATOM 771 C C . HIS A 1 94 ? 31.070 -6.407 -9.539 1.00 61.38 94 HIS A C 1
ATOM 773 O O . HIS A 1 94 ? 30.313 -7.074 -8.839 1.00 61.38 94 HIS A O 1
ATOM 779 N N . LYS A 1 95 ? 30.918 -5.081 -9.691 1.00 65.44 95 LYS A N 1
ATOM 780 C CA . LYS A 1 95 ? 29.656 -4.395 -9.398 1.00 65.44 95 LYS A CA 1
ATOM 781 C C . LYS A 1 95 ? 28.583 -4.946 -10.352 1.00 65.44 95 LYS A C 1
ATOM 783 O O . LYS A 1 95 ? 28.858 -4.989 -11.557 1.00 65.44 95 LYS A O 1
ATOM 788 N N . PRO A 1 96 ? 27.399 -5.347 -9.861 1.00 72.62 96 PRO A N 1
ATOM 789 C CA . PRO A 1 96 ? 26.294 -5.738 -10.727 1.00 72.62 96 PRO A CA 1
ATOM 790 C C . PRO A 1 96 ? 25.958 -4.592 -11.687 1.00 72.62 96 PRO A C 1
ATOM 792 O O . PRO A 1 96 ? 25.825 -3.447 -11.255 1.00 72.62 96 PRO A O 1
ATOM 795 N N . LYS A 1 97 ? 25.847 -4.887 -12.986 1.00 74.94 97 LYS A N 1
ATOM 796 C CA . LYS A 1 97 ? 25.341 -3.940 -13.988 1.00 74.94 97 LYS A CA 1
ATOM 797 C C . LYS A 1 97 ? 23.897 -4.301 -14.299 1.00 74.94 97 LYS A C 1
ATOM 799 O O . LYS A 1 97 ? 23.624 -5.448 -14.640 1.00 74.94 97 LYS A O 1
ATOM 804 N N . VAL A 1 98 ? 23.006 -3.322 -14.198 1.00 78.56 98 VAL A N 1
ATOM 805 C CA . VAL A 1 98 ? 21.610 -3.455 -14.618 1.00 78.56 98 VAL A CA 1
ATOM 806 C C . VAL A 1 98 ? 21.469 -2.730 -15.951 1.00 78.56 98 VAL A C 1
ATOM 808 O O . VAL A 1 98 ? 21.892 -1.581 -16.066 1.00 78.56 98 VAL A O 1
ATOM 811 N N . PHE A 1 99 ? 20.983 -3.431 -16.975 1.00 74.00 99 PHE A N 1
ATOM 812 C CA . PHE A 1 99 ? 20.976 -2.937 -18.357 1.00 74.00 99 PHE A CA 1
ATOM 813 C C . PHE A 1 99 ? 19.609 -2.395 -18.789 1.00 74.00 99 PHE A C 1
ATOM 815 O O . PHE A 1 99 ? 19.558 -1.458 -19.584 1.00 74.00 99 PHE A O 1
ATOM 822 N N . TYR A 1 100 ? 18.532 -2.988 -18.277 1.00 65.94 100 TYR A N 1
ATOM 823 C CA . TYR A 1 100 ? 17.133 -2.628 -18.484 1.00 65.94 100 TYR A CA 1
ATOM 824 C C . TYR A 1 100 ? 16.311 -3.236 -17.343 1.00 65.94 100 TYR A C 1
ATOM 826 O O . TYR A 1 100 ? 16.733 -4.302 -16.835 1.00 65.94 100 TYR A O 1
#

Foldseek 3Di:
DEDEPVVVVVPDPPDDPVVVVVVVVVVCCVVVVVPVVDDYHYYYVVVVPCPVVVVVVVVVVVCVVPDDDDPVNVVVVVVVCCVVPPADDPPPDDRDDDDD

Secondary structure (DSSP, 8-state):
-EE--HHHHHTSTT--HHHHHHHHHHHHHHHTGGGTTPPPEE--GGG-TTHHHHHHHHHHHHHHHH----HHHHHHHHHHHHHHS-----SSS-PPPP--

Mean predicted aligned error: 10.15 Å

Solvent-accessible surface area (backbone atoms only — not comparable to full-atom values): 6243 Å² total; per-residue (Å²): 91,78,44,70,56,46,61,68,64,64,69,42,85,96,58,56,66,68,61,52,50,52,52,50,51,53,50,46,49,65,78,41,54,93,52,70,89,57,72,74,44,80,31,34,76,92,72,64,52,62,55,65,59,52,51,53,50,50,51,51,52,50,51,62,72,68,54,84,76,51,70,66,60,51,38,53,54,52,52,53,48,41,71,79,54,62,67,82,44,67,101,74,78,65,64,73,82,84,90,115

Nearest PDB structures (foldseek):
  5m7h-assembly1_A  TM=8.841E-01  e=4.649E-03  Bacillus subtilis subsp. subtilis str. 168
  5mbs-assembly1_A  TM=8.861E-01  e=9.823E-03  Bacillus subtilis
  4dct-assembly1_A  TM=8.705E-01  e=1.125E-02  Bacillus subtilis
  2hjg-assembly1_A  TM=8.739E-01  e=2.075E-02  Bacillus subtilis
  6xrs-assembly2_D  TM=8.789E-01  e=5.378E-02  Neisseria gonorrhoeae NCCP11945

Sequence (100 aa):
MVINKWDKVLARPNTDKDKIMEQYLKYLQRELAFIAYVSPVFTVATDGKRINNILDQALSIYNERHKRVTTGEFNNFLQQIILDHPPTGNRKSHKPKVFY